Protein AF-A0A641AKM7-F1 (afdb_monomer_lite)

pLDDT: mean 79.0, std 18.33, range [33.47, 95.69]

Foldseek 3Di:
DQDPVNVVVVVVVVVVVVVVVVVVVVVVVVVPPPLVVLVVVVVPPDDPLLVLLLVVQAVVAPPAAFLVVSCVSSVPPSVCSVVSLVVCVVQLQWDWDPDVRTGIHGDSRSDPPDD

Secondary structure (DSSP, 8-state):
---HHHHHHHHHHHHHHHHHHHHHHHHHHHHS--HHHHHHHHGGG--HHHHHHHHHHHTTTTT-EEHHHHHHHHT--TTTHHHHHHHHHTTTSEEE-SSSSPEEEE-TTS-----

Structure (mmCIF, N/CA/C/O backbone):
data_AF-A0A641AKM7-F1
#
_entry.id   AF-A0A641AKM7-F1
#
loop_
_atom_site.group_PDB
_atom_site.id
_atom_site.type_symbol
_atom_site.label_atom_id
_atom_site.label_alt_id
_atom_site.label_comp_id
_atom_site.label_asym_id
_atom_site.label_entity_id
_atom_site.label_seq_id
_atom_site.pdbx_PDB_ins_code
_atom_site.Cartn_x
_atom_site.Cartn_y
_atom_site.Cartn_z
_atom_site.occupancy
_atom_site.B_iso_or_equiv
_atom_site.auth_seq_id
_atom_site.auth_comp_id
_atom_site.auth_asym_id
_atom_site.auth_atom_id
_atom_site.pdbx_PDB_model_num
ATOM 1 N N . MET A 1 1 ? -42.567 6.699 35.064 1.00 53.59 1 MET A N 1
ATOM 2 C CA . MET A 1 1 ? -41.362 7.408 35.538 1.00 53.59 1 MET A CA 1
ATOM 3 C C . MET A 1 1 ? -40.293 6.356 35.748 1.00 53.59 1 MET A C 1
ATOM 5 O O . MET A 1 1 ? -40.493 5.510 36.606 1.00 53.59 1 MET A O 1
ATOM 9 N N . THR A 1 2 ? -39.245 6.326 34.927 1.00 63.31 2 THR A N 1
ATOM 10 C CA . THR A 1 2 ? -38.082 5.462 35.181 1.00 63.31 2 THR A CA 1
ATOM 11 C C . THR A 1 2 ? -37.388 5.951 36.445 1.00 63.31 2 THR A C 1
ATOM 13 O O . THR A 1 2 ? -37.188 7.157 36.619 1.00 63.31 2 THR A O 1
ATOM 16 N N . SER A 1 3 ? -37.087 5.035 37.367 1.00 84.00 3 SER A N 1
ATOM 17 C CA . SER A 1 3 ? -36.363 5.391 38.583 1.00 84.00 3 SER A CA 1
ATOM 18 C C . SER A 1 3 ? -34.969 5.886 38.200 1.00 84.00 3 SER A C 1
ATOM 20 O O . SER A 1 3 ? -34.378 5.431 37.220 1.00 84.00 3 SER A O 1
ATOM 22 N N . ARG A 1 4 ? -34.395 6.798 38.990 1.00 87.75 4 ARG A N 1
ATOM 23 C CA . ARG A 1 4 ? -32.993 7.220 38.832 1.00 87.75 4 ARG A CA 1
ATOM 24 C C . ARG A 1 4 ? -32.047 6.012 38.790 1.00 87.75 4 ARG A C 1
ATOM 26 O O . ARG A 1 4 ? -31.046 6.051 38.084 1.00 87.75 4 ARG A O 1
ATOM 33 N N . GLN A 1 5 ? -32.372 4.952 39.530 1.00 87.06 5 GLN A N 1
ATOM 34 C CA . GLN A 1 5 ? -31.618 3.699 39.517 1.00 87.06 5 GLN A CA 1
ATOM 35 C C . GLN A 1 5 ? -31.699 2.980 38.166 1.00 87.06 5 GLN A C 1
ATOM 37 O O . GLN A 1 5 ? -30.668 2.509 37.698 1.00 87.06 5 GLN A O 1
ATOM 42 N N . ASP A 1 6 ? -32.857 2.975 37.504 1.00 88.50 6 ASP A N 1
ATOM 43 C CA . ASP A 1 6 ? -33.022 2.358 36.179 1.00 88.50 6 ASP A CA 1
ATOM 44 C C . ASP A 1 6 ? -32.203 3.107 35.119 1.00 88.50 6 ASP A C 1
ATOM 46 O O . ASP A 1 6 ? -31.561 2.494 34.270 1.00 88.50 6 ASP A O 1
ATOM 50 N N . ALA A 1 7 ? -32.163 4.441 35.202 1.00 90.44 7 ALA A N 1
ATOM 51 C CA . ALA A 1 7 ? -31.364 5.266 34.295 1.00 90.44 7 ALA A CA 1
ATOM 52 C C . ALA A 1 7 ? -29.852 5.044 34.481 1.00 90.44 7 ALA A C 1
ATOM 54 O O . ALA A 1 7 ? -29.110 4.972 33.503 1.00 90.44 7 ALA A O 1
ATOM 55 N N . ILE A 1 8 ? -29.392 4.908 35.730 1.00 92.38 8 ILE A N 1
ATOM 56 C CA . ILE A 1 8 ? -27.984 4.607 36.034 1.00 92.38 8 ILE A CA 1
ATOM 57 C C . ILE A 1 8 ? -27.623 3.191 35.570 1.00 92.38 8 ILE A C 1
ATOM 59 O O . ILE A 1 8 ? -26.549 3.000 35.004 1.00 92.38 8 ILE A O 1
ATOM 63 N N . ALA A 1 9 ? -28.512 2.215 35.775 1.00 92.94 9 ALA A N 1
ATOM 64 C CA . ALA A 1 9 ? -28.303 0.842 35.327 1.00 92.94 9 ALA A CA 1
ATOM 65 C C . ALA A 1 9 ? -28.203 0.755 33.796 1.00 92.94 9 ALA A C 1
ATOM 67 O O . ALA A 1 9 ? -27.261 0.154 33.288 1.00 92.94 9 ALA A O 1
ATOM 68 N N . SER A 1 10 ? -29.103 1.432 33.073 1.00 92.06 10 SER A N 1
ATOM 69 C CA . SER A 1 10 ? -29.062 1.511 31.606 1.00 92.06 10 SER A CA 1
ATOM 70 C C . SER A 1 10 ? -27.758 2.133 31.107 1.00 92.06 10 SER A C 1
ATOM 72 O O . SER A 1 10 ? -27.109 1.578 30.229 1.00 92.06 10 SER A O 1
ATOM 74 N N . LEU A 1 11 ? -27.325 3.248 31.707 1.00 93.81 11 LEU A N 1
ATOM 75 C CA . LEU A 1 11 ? -26.072 3.899 31.325 1.00 93.81 11 LEU A CA 1
ATOM 76 C C . LEU A 1 11 ? -24.856 2.993 31.566 1.00 93.81 11 LEU A C 1
ATOM 78 O O . LEU A 1 11 ? -23.947 2.946 30.742 1.00 93.81 11 LEU A O 1
ATOM 82 N N . ALA A 1 12 ? -24.825 2.281 32.694 1.00 94.94 12 ALA A N 1
ATOM 83 C CA . ALA A 1 12 ? -23.742 1.351 32.997 1.00 94.94 12 ALA A CA 1
ATOM 84 C C . ALA A 1 12 ? -23.684 0.199 31.9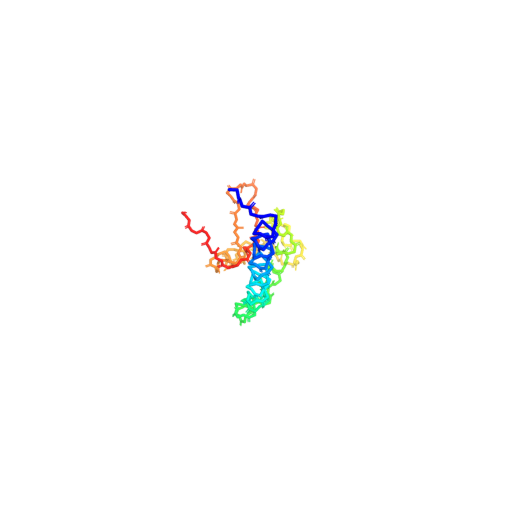80 1.00 94.94 12 ALA A C 1
ATOM 86 O O . ALA A 1 12 ? -22.594 -0.203 31.568 1.00 94.94 12 ALA A O 1
ATOM 87 N N . GLU A 1 13 ? -24.842 -0.298 31.543 1.00 93.94 13 GLU A N 1
ATOM 88 C CA . GLU A 1 13 ? -24.933 -1.334 30.516 1.00 93.94 13 GLU A CA 1
ATOM 89 C C . GLU A 1 13 ? -24.449 -0.828 29.149 1.00 93.94 13 GLU A C 1
ATOM 91 O O . GLU A 1 13 ? -23.646 -1.499 28.496 1.00 93.94 13 GLU A O 1
ATOM 96 N N . ASP A 1 14 ? -24.854 0.3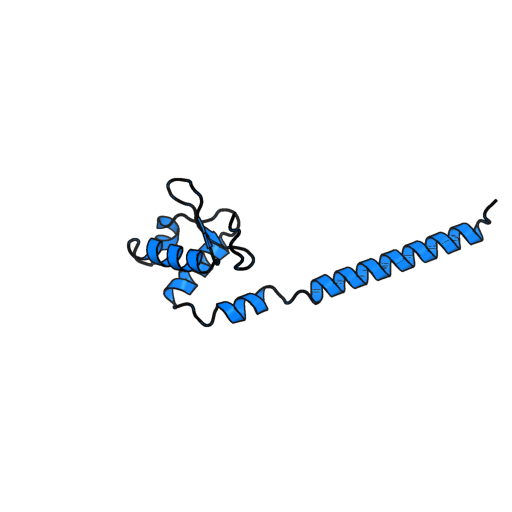79 28.751 1.00 94.31 14 ASP A N 1
ATOM 97 C CA . ASP A 1 14 ? -24.429 1.001 27.494 1.00 94.31 14 ASP A CA 1
ATOM 98 C C . ASP A 1 14 ? -22.913 1.233 27.456 1.00 94.31 14 ASP A C 1
ATOM 100 O O . ASP A 1 14 ? -22.249 0.913 26.466 1.00 94.31 14 ASP A O 1
ATOM 104 N N . VAL A 1 15 ? -22.336 1.725 28.558 1.00 95.69 15 VAL A N 1
ATOM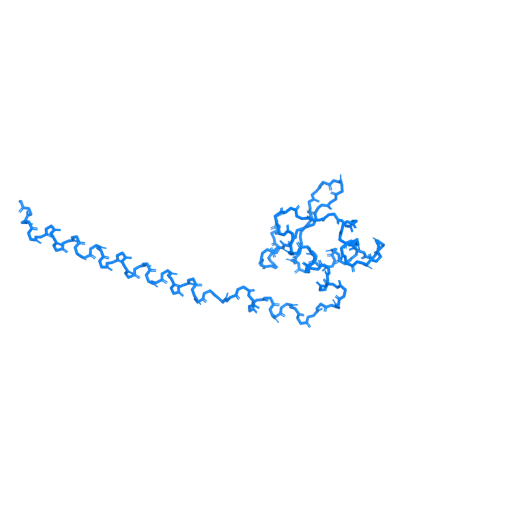 105 C CA . VAL A 1 15 ? -20.882 1.905 28.692 1.00 95.69 15 VAL A CA 1
ATOM 106 C C . VAL A 1 15 ? -20.161 0.559 28.620 1.00 95.69 15 VAL A C 1
ATOM 108 O O . VAL A 1 15 ? -19.163 0.438 27.910 1.00 95.69 15 VAL A O 1
ATOM 111 N N . GLY A 1 16 ? -20.674 -0.470 29.299 1.00 95.31 16 GLY A N 1
ATOM 112 C CA . GLY A 1 16 ? -20.114 -1.819 29.233 1.00 95.31 16 GLY A CA 1
ATOM 113 C C . GLY A 1 16 ? -20.095 -2.367 27.804 1.00 95.31 16 GLY A C 1
ATOM 114 O O . GLY A 1 16 ? -19.058 -2.840 27.337 1.00 95.31 16 GLY A O 1
ATOM 115 N N . ARG A 1 17 ? -21.208 -2.233 27.074 1.00 95.56 17 ARG A N 1
ATOM 116 C CA . ARG A 1 17 ? -21.314 -2.647 25.665 1.00 95.56 17 ARG A CA 1
ATOM 117 C C . ARG A 1 17 ? -20.341 -1.882 24.769 1.00 95.56 17 ARG A C 1
ATOM 119 O O . ARG A 1 17 ? -19.678 -2.495 23.935 1.00 95.56 17 ARG A O 1
ATOM 126 N N . ALA A 1 18 ? -20.213 -0.569 24.963 1.00 94.94 18 ALA A N 1
ATOM 127 C CA . ALA A 1 18 ? -19.284 0.258 24.198 1.00 94.94 18 ALA A CA 1
ATOM 128 C C . ALA A 1 18 ? -17.818 -0.150 24.422 1.00 94.94 18 ALA A C 1
ATOM 130 O O . ALA A 1 18 ? -17.050 -0.227 23.464 1.00 94.94 18 ALA A O 1
ATOM 131 N N . LEU A 1 19 ? -17.436 -0.461 25.665 1.00 95.25 19 LEU A N 1
ATOM 132 C CA . LEU A 1 19 ? -16.083 -0.914 25.997 1.00 95.25 19 LEU A CA 1
ATOM 133 C C . LEU A 1 19 ? -15.761 -2.286 25.395 1.00 95.25 19 LEU A C 1
ATOM 135 O O . LEU A 1 19 ? -14.648 -2.486 24.911 1.00 95.25 19 LEU A O 1
ATOM 139 N N . VAL A 1 20 ? -16.723 -3.215 25.381 1.00 93.50 20 VAL A N 1
ATOM 140 C CA . VAL A 1 20 ? -16.554 -4.524 24.727 1.00 93.50 20 VAL A CA 1
ATOM 141 C C . VAL A 1 20 ? -16.369 -4.355 23.221 1.00 93.50 20 VAL A C 1
ATOM 143 O O . VAL A 1 20 ? -15.389 -4.857 22.681 1.00 93.50 20 VAL A O 1
ATOM 146 N N . ALA A 1 21 ? -17.233 -3.577 22.561 1.00 89.81 21 ALA A N 1
ATOM 147 C CA . ALA A 1 21 ? -17.125 -3.319 21.124 1.00 89.81 21 ALA A CA 1
ATOM 148 C C . ALA A 1 21 ? -15.807 -2.613 20.749 1.00 89.81 21 ALA A C 1
ATOM 150 O O . ALA A 1 21 ? -15.207 -2.896 19.714 1.00 89.81 21 ALA A O 1
ATOM 151 N N . PHE A 1 22 ? -15.326 -1.705 21.602 1.00 87.12 22 PHE A N 1
ATOM 152 C CA . PHE A 1 22 ? -14.022 -1.068 21.432 1.00 87.12 22 PHE A CA 1
ATOM 153 C C . PHE A 1 22 ? -12.870 -2.073 21.558 1.00 87.12 22 PHE A C 1
ATOM 155 O O . PHE A 1 22 ? -11.965 -2.073 20.727 1.00 87.12 22 PHE A O 1
ATOM 162 N N . ALA A 1 23 ? -12.915 -2.957 22.558 1.00 84.31 23 ALA A N 1
ATOM 163 C CA . ALA A 1 23 ? -11.905 -3.995 22.745 1.00 84.31 23 ALA A CA 1
ATOM 164 C C . ALA A 1 23 ? -11.900 -5.025 21.603 1.00 84.31 23 ALA A C 1
ATOM 166 O O . ALA A 1 23 ? -10.834 -5.493 21.211 1.00 84.31 23 ALA A O 1
ATOM 167 N N . GLU A 1 24 ? -13.068 -5.374 21.060 1.00 87.56 24 GLU A N 1
ATOM 168 C CA . GLU A 1 24 ? -13.190 -6.235 19.880 1.00 87.56 24 GLU A CA 1
ATOM 169 C C . GLU A 1 24 ? -12.570 -5.578 18.649 1.00 87.56 24 GLU A C 1
ATOM 171 O O . GLU A 1 24 ? -11.754 -6.211 17.991 1.00 87.56 24 GLU A O 1
ATOM 176 N N . ARG A 1 25 ? -12.836 -4.288 18.408 1.00 80.62 25 ARG A N 1
ATOM 177 C CA . ARG A 1 25 ? -12.182 -3.538 17.325 1.00 80.62 25 ARG A CA 1
ATOM 178 C C . ARG A 1 25 ? -10.669 -3.460 17.471 1.00 80.62 25 ARG A C 1
ATOM 180 O O . ARG A 1 25 ? -9.964 -3.681 16.498 1.00 80.62 25 ARG A O 1
ATOM 187 N N . LEU A 1 26 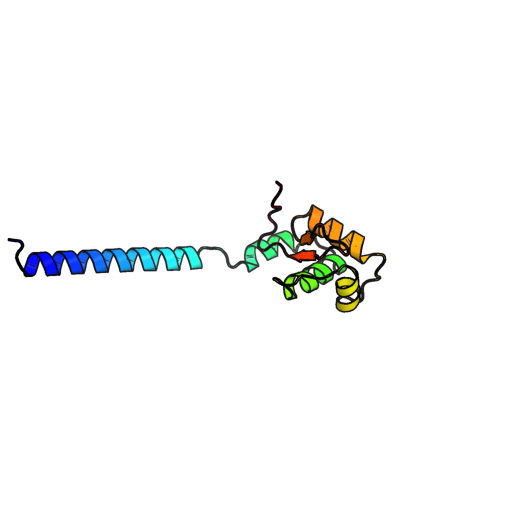? -10.168 -3.211 18.679 1.00 75.19 26 LEU A N 1
ATOM 188 C CA . LEU A 1 26 ? -8.729 -3.236 18.964 1.00 75.19 26 LEU A CA 1
ATOM 189 C C . LEU A 1 26 ? -8.112 -4.604 18.650 1.00 75.19 26 LEU A C 1
ATOM 191 O O . LEU A 1 26 ? -7.032 -4.682 18.078 1.00 75.19 26 LEU A O 1
ATOM 195 N N . ARG A 1 27 ? -8.812 -5.694 18.985 1.00 77.12 27 ARG A N 1
ATOM 196 C CA . ARG A 1 27 ? -8.368 -7.056 18.655 1.00 77.12 27 ARG A CA 1
ATOM 197 C C . ARG A 1 27 ? -8.483 -7.363 17.166 1.00 77.12 27 ARG A C 1
ATOM 199 O O . ARG A 1 27 ? -7.648 -8.096 16.658 1.00 77.12 27 ARG A O 1
ATOM 206 N N . GLU A 1 28 ? -9.487 -6.849 16.465 1.00 67.19 28 GLU A N 1
ATOM 207 C CA . GLU A 1 28 ? -9.599 -6.952 15.003 1.00 67.19 28 GLU A CA 1
ATOM 208 C C . GLU A 1 28 ? -8.471 -6.180 14.302 1.00 67.19 28 GLU A C 1
ATOM 210 O O . GLU A 1 28 ? -7.902 -6.675 13.333 1.00 67.19 28 GLU A O 1
ATOM 215 N N . GLU A 1 29 ? -8.076 -5.020 14.829 1.00 58.25 29 GLU A N 1
ATOM 216 C CA . GLU A 1 29 ? -6.909 -4.264 14.361 1.00 58.25 29 GLU A CA 1
ATOM 217 C C . GLU A 1 29 ? -5.588 -5.008 14.638 1.00 58.25 29 GLU A C 1
ATOM 219 O O . GLU A 1 29 ? -4.722 -5.028 13.765 1.00 58.25 29 GLU A O 1
ATOM 224 N N . ASP A 1 30 ? -5.457 -5.692 15.783 1.00 54.19 30 ASP A N 1
ATOM 225 C CA . ASP A 1 30 ? -4.283 -6.518 16.135 1.00 54.19 30 ASP A CA 1
ATOM 226 C C . ASP A 1 30 ? -4.257 -7.906 15.454 1.00 54.19 30 ASP A C 1
ATOM 228 O O . ASP A 1 30 ? -3.198 -8.523 15.318 1.00 54.19 30 ASP A O 1
ATOM 232 N N . THR A 1 31 ? -5.414 -8.435 15.042 1.00 47.38 31 THR A N 1
ATOM 233 C CA . THR A 1 31 ? -5.531 -9.695 14.277 1.00 47.38 31 THR A CA 1
ATOM 234 C C . THR A 1 31 ? -5.560 -9.470 12.774 1.00 47.38 31 THR A C 1
ATOM 236 O O . THR A 1 31 ? -5.410 -10.432 12.013 1.00 47.38 31 THR A O 1
ATOM 239 N N . SER A 1 32 ? -5.658 -8.214 12.333 1.00 46.16 32 SER A N 1
ATOM 240 C CA . SER A 1 32 ? -5.176 -7.837 11.017 1.00 46.16 32 SER A CA 1
ATOM 241 C C . SER A 1 32 ? -3.689 -8.189 11.001 1.00 46.16 32 SER A C 1
ATOM 243 O O . SER A 1 32 ? -2.926 -7.643 11.804 1.00 46.16 32 SER A O 1
ATOM 245 N N . PRO A 1 33 ? -3.253 -9.167 10.182 1.00 46.34 33 PRO A N 1
ATOM 246 C CA . PRO A 1 33 ? -1.847 -9.524 10.141 1.00 46.34 33 PRO A CA 1
ATOM 247 C C . PRO A 1 33 ? -1.065 -8.231 9.911 1.00 46.34 33 PRO A C 1
ATOM 249 O O . PRO A 1 33 ? -1.502 -7.419 9.086 1.00 46.34 33 PRO A O 1
ATOM 252 N N . PRO A 1 34 ? 0.063 -8.004 10.613 1.00 42.34 34 PRO A N 1
ATOM 253 C CA . PRO A 1 34 ? 0.856 -6.815 10.364 1.00 42.34 34 PRO A CA 1
ATOM 254 C C . PRO A 1 34 ? 1.059 -6.720 8.847 1.00 42.34 34 PRO A C 1
ATOM 256 O O . PRO A 1 34 ? 1.343 -7.756 8.230 1.00 42.34 34 PRO A O 1
ATOM 259 N N . PRO A 1 35 ? 0.945 -5.535 8.220 1.00 49.00 35 PRO A N 1
ATOM 260 C CA . PRO A 1 35 ? 1.135 -5.382 6.772 1.00 49.00 35 PRO A CA 1
ATOM 261 C C . PRO A 1 35 ? 2.497 -5.926 6.272 1.00 49.00 35 PRO A C 1
ATOM 263 O O . PRO A 1 35 ? 2.726 -6.097 5.078 1.00 49.00 35 PRO A O 1
ATOM 266 N N . ALA A 1 36 ? 3.393 -6.307 7.187 1.00 43.75 36 ALA A N 1
ATOM 267 C CA . ALA A 1 36 ? 4.614 -7.061 6.938 1.00 43.75 36 ALA A CA 1
ATOM 268 C C . ALA A 1 36 ? 4.428 -8.551 6.545 1.00 43.75 36 ALA A C 1
ATOM 270 O O . ALA A 1 36 ? 5.293 -9.095 5.857 1.00 43.75 36 ALA A O 1
ATOM 271 N N . ALA A 1 37 ? 3.348 -9.241 6.933 1.00 37.72 37 ALA A N 1
ATOM 272 C CA . ALA A 1 37 ? 3.187 -10.679 6.657 1.00 37.72 37 ALA A CA 1
ATOM 273 C C . ALA A 1 37 ? 2.664 -10.970 5.235 1.00 37.72 37 ALA A C 1
ATOM 275 O O . ALA A 1 37 ? 3.070 -11.956 4.612 1.00 37.72 37 ALA A O 1
ATOM 276 N N . ALA A 1 38 ? 1.841 -10.078 4.671 1.00 40.06 38 ALA A N 1
ATOM 277 C CA . ALA A 1 38 ? 1.456 -10.136 3.257 1.00 40.06 38 ALA A CA 1
ATOM 278 C C . ALA A 1 38 ? 2.631 -9.744 2.335 1.00 40.06 38 ALA A C 1
ATOM 280 O O . ALA A 1 38 ? 2.862 -10.390 1.307 1.00 40.06 38 ALA A O 1
ATOM 281 N N . ALA A 1 39 ? 3.460 -8.778 2.753 1.00 43.78 39 ALA A N 1
ATOM 282 C CA . ALA A 1 39 ? 4.690 -8.417 2.044 1.00 43.78 39 ALA A CA 1
ATOM 283 C C . ALA A 1 39 ? 5.725 -9.565 2.012 1.00 43.78 39 ALA A C 1
ATOM 285 O O . ALA A 1 39 ? 6.428 -9.746 1.015 1.00 43.78 39 ALA A O 1
ATOM 286 N N . ALA A 1 40 ? 5.783 -10.401 3.056 1.00 42.34 40 ALA A N 1
ATOM 287 C CA . ALA A 1 40 ? 6.741 -11.506 3.154 1.00 42.34 40 ALA A CA 1
ATOM 288 C C . ALA A 1 40 ? 6.462 -12.687 2.198 1.00 42.34 40 ALA A C 1
ATOM 290 O O . ALA A 1 40 ? 7.370 -13.478 1.919 1.00 42.34 40 ALA A O 1
ATOM 291 N N . THR A 1 41 ? 5.241 -12.809 1.662 1.00 43.19 41 THR A N 1
ATOM 292 C CA . THR A 1 41 ? 4.882 -13.904 0.738 1.00 43.19 41 THR A CA 1
ATOM 293 C C . THR A 1 41 ? 5.039 -13.492 -0.733 1.00 43.19 41 THR A C 1
ATOM 295 O O . THR A 1 41 ? 5.455 -14.308 -1.555 1.00 43.19 41 THR A O 1
ATOM 298 N N . LEU A 1 42 ? 4.844 -12.210 -1.069 1.00 50.44 42 LEU A N 1
ATOM 299 C CA . LEU A 1 42 ? 5.101 -11.665 -2.415 1.00 50.44 42 LEU A CA 1
ATOM 300 C C . LEU A 1 42 ? 6.579 -11.292 -2.649 1.00 50.44 42 LEU A C 1
ATOM 302 O O . LEU A 1 42 ? 7.072 -11.389 -3.777 1.00 50.44 42 LEU A O 1
ATOM 306 N N . GLY A 1 43 ? 7.319 -10.951 -1.586 1.00 45.59 43 GLY A N 1
ATOM 307 C CA . GLY A 1 43 ? 8.746 -10.610 -1.642 1.00 45.59 43 GLY A CA 1
ATOM 308 C C . GLY A 1 43 ? 9.685 -11.770 -2.002 1.00 45.59 43 GLY A C 1
ATOM 309 O O . GLY A 1 43 ? 10.852 -11.544 -2.311 1.00 45.59 43 GLY A O 1
ATOM 310 N N . ARG A 1 44 ? 9.205 -13.023 -2.028 1.00 49.19 44 ARG A N 1
ATOM 311 C CA . ARG A 1 44 ? 10.056 -14.195 -2.313 1.00 49.19 44 ARG A CA 1
ATOM 312 C C . ARG A 1 44 ? 10.304 -14.457 -3.814 1.00 49.19 44 ARG A C 1
ATOM 314 O O . ARG A 1 44 ? 11.067 -15.361 -4.134 1.00 49.19 44 ARG A O 1
ATOM 321 N N . SER A 1 45 ? 9.716 -13.677 -4.737 1.00 67.44 45 SER A N 1
ATOM 322 C CA . SER A 1 45 ? 9.888 -13.856 -6.203 1.00 67.44 45 SER A CA 1
ATOM 323 C C . SER A 1 45 ? 10.381 -12.622 -6.981 1.00 67.44 45 SER A C 1
ATOM 325 O O . SER A 1 45 ? 10.388 -12.625 -8.219 1.00 67.44 45 SER A O 1
ATOM 327 N N . LEU A 1 46 ? 10.764 -11.540 -6.297 1.00 75.56 46 LEU A N 1
ATOM 328 C CA . LEU A 1 46 ? 11.294 -10.342 -6.952 1.00 75.56 46 LEU A CA 1
ATOM 329 C C . LEU A 1 46 ? 12.813 -10.443 -7.095 1.00 75.56 46 LEU A C 1
ATOM 331 O O . LEU A 1 46 ? 13.535 -10.739 -6.145 1.00 75.56 46 LEU A O 1
ATOM 335 N N . GLY A 1 47 ? 13.321 -10.166 -8.297 1.00 84.75 47 GLY A N 1
ATOM 336 C CA . GLY A 1 47 ? 14.759 -9.990 -8.487 1.00 84.75 47 GLY A CA 1
ATOM 337 C C . GLY A 1 47 ? 15.265 -8.765 -7.715 1.00 84.75 47 GLY A C 1
ATOM 338 O O . GLY A 1 47 ? 14.520 -7.807 -7.513 1.00 84.75 47 GLY A O 1
ATOM 339 N N . ARG A 1 48 ? 16.555 -8.744 -7.345 1.00 86.00 48 ARG A N 1
ATOM 340 C CA . ARG A 1 48 ? 17.176 -7.646 -6.565 1.00 86.00 48 ARG A CA 1
ATOM 341 C C . ARG A 1 48 ? 16.858 -6.246 -7.108 1.00 86.00 48 ARG A C 1
ATOM 343 O O . ARG A 1 48 ? 16.548 -5.344 -6.339 1.00 86.00 48 ARG A O 1
ATOM 350 N N . SER A 1 49 ? 16.897 -6.062 -8.427 1.00 87.56 49 SER A N 1
ATOM 351 C CA . SER A 1 49 ? 16.575 -4.777 -9.062 1.00 87.56 49 SER A CA 1
ATOM 352 C C . SER A 1 49 ? 15.092 -4.411 -8.965 1.00 87.56 49 SER A C 1
ATOM 354 O O . SER A 1 49 ? 14.774 -3.237 -8.834 1.00 87.56 49 SER A O 1
ATOM 356 N N . GLN A 1 50 ? 14.187 -5.393 -9.008 1.00 90.38 50 GLN A N 1
ATOM 357 C CA . GLN A 1 50 ? 12.748 -5.155 -8.867 1.00 90.38 50 GLN A CA 1
ATOM 358 C C . GLN A 1 50 ? 12.400 -4.774 -7.431 1.00 90.38 50 GLN A C 1
ATOM 360 O O . GLN A 1 50 ? 11.659 -3.817 -7.233 1.00 90.38 50 GLN A O 1
ATOM 365 N N . GLN A 1 51 ? 12.994 -5.463 -6.450 1.00 89.19 51 GLN A N 1
ATOM 366 C CA . GLN A 1 51 ? 12.838 -5.109 -5.040 1.00 89.19 51 GLN A CA 1
ATOM 367 C C . GLN A 1 51 ? 13.334 -3.682 -4.784 1.00 89.19 51 GLN A C 1
ATOM 369 O O . GLN A 1 51 ? 12.600 -2.866 -4.247 1.00 89.19 51 GLN A O 1
ATOM 374 N N . LYS A 1 52 ? 14.523 -3.334 -5.292 1.00 89.88 52 LYS A N 1
ATOM 375 C CA . LYS A 1 52 ? 15.090 -1.987 -5.136 1.00 89.88 52 LYS A CA 1
ATOM 376 C C . LYS A 1 52 ? 14.199 -0.883 -5.723 1.00 89.88 52 LYS A C 1
ATOM 378 O O . LYS A 1 52 ? 14.112 0.201 -5.153 1.00 89.88 52 LYS A O 1
ATOM 383 N N . VAL A 1 53 ? 13.552 -1.140 -6.864 1.00 91.25 53 VAL A N 1
ATOM 384 C CA . VAL A 1 53 ? 12.580 -0.205 -7.457 1.00 91.25 53 VAL A CA 1
ATOM 385 C C . VAL A 1 53 ? 11.321 -0.105 -6.607 1.00 91.25 53 VAL A C 1
ATOM 387 O O . VAL A 1 53 ? 10.868 1.006 -6.344 1.00 91.25 53 VAL A O 1
ATOM 390 N N . LEU A 1 54 ? 10.778 -1.238 -6.162 1.00 89.75 54 LEU A N 1
ATOM 391 C CA . LEU A 1 54 ? 9.589 -1.266 -5.319 1.00 89.75 54 LEU A CA 1
ATOM 392 C C . LEU A 1 54 ? 9.813 -0.483 -4.019 1.00 89.75 54 LEU A C 1
ATOM 394 O O . LEU A 1 54 ? 8.999 0.375 -3.690 1.00 89.75 54 LEU A O 1
ATOM 398 N N . ASP A 1 55 ? 10.946 -0.700 -3.349 1.00 87.38 55 ASP A N 1
ATOM 399 C CA . ASP A 1 55 ? 11.314 0.001 -2.116 1.00 87.38 55 ASP A CA 1
ATOM 400 C C . ASP A 1 55 ? 11.411 1.520 -2.339 1.00 87.38 55 ASP A C 1
ATOM 402 O O . ASP A 1 55 ? 10.906 2.309 -1.540 1.00 87.38 55 ASP A O 1
ATOM 406 N N . ALA A 1 56 ? 12.010 1.950 -3.458 1.00 89.50 56 ALA A N 1
ATOM 407 C CA . ALA A 1 56 ? 12.144 3.370 -3.789 1.00 89.50 56 ALA A CA 1
ATOM 408 C C . ALA A 1 56 ? 10.785 4.054 -4.013 1.00 89.50 56 ALA A C 1
ATOM 410 O O . ALA A 1 56 ? 10.586 5.198 -3.593 1.00 89.50 56 ALA A O 1
ATOM 411 N N . VAL A 1 57 ? 9.848 3.362 -4.664 1.00 89.06 57 VAL A N 1
ATOM 412 C CA . VAL A 1 57 ? 8.490 3.869 -4.900 1.00 89.06 57 VAL A CA 1
ATOM 413 C C . VAL A 1 57 ? 7.678 3.858 -3.599 1.00 89.06 57 VAL A C 1
ATOM 415 O O . VAL A 1 57 ? 7.046 4.862 -3.272 1.00 89.06 57 VAL A O 1
ATOM 418 N N . ALA A 1 58 ? 7.747 2.776 -2.817 1.00 85.38 58 ALA A N 1
ATOM 419 C CA . ALA A 1 58 ? 7.037 2.631 -1.544 1.00 85.38 58 ALA A CA 1
ATOM 420 C C . ALA A 1 58 ? 7.459 3.681 -0.506 1.00 85.38 58 ALA A C 1
ATOM 422 O O . ALA A 1 58 ? 6.607 4.239 0.184 1.00 85.38 58 ALA A O 1
ATOM 423 N N . ALA A 1 59 ? 8.746 4.042 -0.467 1.00 84.50 59 ALA A N 1
ATOM 424 C CA . ALA A 1 59 ? 9.267 5.095 0.408 1.00 84.50 59 ALA A CA 1
ATOM 425 C C . ALA A 1 59 ? 8.663 6.488 0.141 1.00 84.50 59 ALA A C 1
ATOM 427 O O . ALA A 1 59 ? 8.808 7.387 0.965 1.00 84.50 59 ALA A O 1
ATOM 428 N N . THR A 1 60 ? 8.007 6.683 -1.006 1.00 79.69 60 THR A N 1
ATOM 429 C CA . THR A 1 60 ? 7.437 7.975 -1.419 1.00 79.69 60 THR A CA 1
ATOM 430 C C . THR A 1 60 ? 5.897 7.971 -1.414 1.00 79.69 60 THR A C 1
ATOM 432 O O . THR A 1 60 ? 5.301 8.944 -1.870 1.00 79.69 60 THR A O 1
ATOM 435 N N . SER A 1 61 ? 5.283 6.876 -0.932 1.00 67.31 61 SER A N 1
ATOM 436 C CA . SER A 1 61 ? 3.846 6.546 -0.801 1.00 67.31 61 SER A CA 1
ATOM 437 C C . SER A 1 61 ? 2.829 7.484 -1.481 1.00 67.31 61 SER A C 1
ATOM 439 O O . SER A 1 61 ? 2.208 7.083 -2.464 1.00 67.31 61 SER A O 1
ATOM 441 N N . ALA A 1 62 ? 2.643 8.715 -0.995 1.00 67.94 62 ALA A N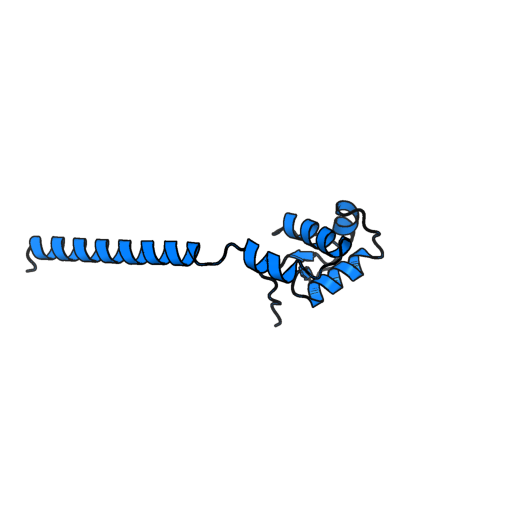 1
ATOM 442 C CA . ALA A 1 62 ? 1.639 9.655 -1.506 1.00 67.94 62 ALA A CA 1
ATOM 443 C C . ALA A 1 62 ? 2.063 10.435 -2.768 1.00 67.94 62 ALA A C 1
ATOM 445 O O . ALA A 1 62 ? 1.238 10.683 -3.650 1.00 67.94 62 ALA A O 1
ATOM 446 N N . THR A 1 63 ? 3.334 10.825 -2.879 1.00 81.12 63 THR A N 1
ATOM 447 C CA . THR A 1 63 ? 3.810 11.693 -3.972 1.00 81.12 63 THR A CA 1
ATOM 448 C C . THR A 1 63 ? 4.056 10.889 -5.248 1.00 81.12 63 THR A C 1
ATOM 450 O O . THR A 1 63 ? 3.740 11.343 -6.347 1.00 81.12 63 THR A O 1
ATOM 453 N N . GLY A 1 64 ? 4.530 9.649 -5.102 1.00 87.38 64 GLY A N 1
ATOM 454 C CA . GLY A 1 64 ? 4.978 8.822 -6.221 1.00 87.38 64 GLY A CA 1
ATOM 455 C C . GLY A 1 64 ? 6.284 9.316 -6.846 1.00 87.38 64 GLY A C 1
ATOM 456 O O . GLY A 1 64 ? 6.898 10.265 -6.361 1.00 87.38 64 GLY A O 1
ATOM 457 N N . LEU A 1 65 ? 6.737 8.629 -7.895 1.00 91.38 65 LEU A N 1
ATOM 458 C CA . LEU A 1 65 ? 7.971 8.941 -8.620 1.00 91.38 65 LEU A CA 1
ATOM 459 C C . LEU A 1 65 ? 7.799 8.713 -10.119 1.00 91.38 65 LEU A C 1
ATOM 461 O O . LEU A 1 65 ? 7.237 7.708 -10.545 1.00 91.38 65 LEU A O 1
ATOM 465 N N . THR A 1 66 ? 8.357 9.591 -10.938 1.00 94.75 66 THR A N 1
ATOM 466 C CA . THR A 1 66 ? 8.536 9.343 -12.370 1.00 94.75 66 THR A CA 1
ATOM 467 C C . THR A 1 66 ? 9.594 8.262 -12.609 1.00 94.75 66 THR A C 1
ATOM 469 O O . THR A 1 66 ? 10.469 8.011 -11.776 1.00 94.75 66 THR A O 1
ATOM 472 N N . ALA A 1 67 ? 9.580 7.634 -13.788 1.00 92.38 67 ALA A N 1
ATOM 473 C CA . ALA A 1 67 ? 10.590 6.631 -14.142 1.00 92.38 67 ALA A CA 1
ATOM 474 C C . ALA A 1 67 ? 12.033 7.183 -14.101 1.00 92.38 67 ALA A C 1
ATOM 476 O O . ALA A 1 67 ? 12.964 6.443 -13.779 1.00 92.38 67 ALA A O 1
ATOM 477 N N . ALA A 1 68 ? 12.218 8.475 -14.388 1.00 93.00 68 ALA A N 1
ATOM 478 C CA . ALA A 1 68 ? 13.514 9.140 -14.288 1.00 93.00 68 ALA A CA 1
ATOM 479 C C . ALA A 1 68 ? 13.975 9.258 -12.827 1.00 93.00 68 ALA A C 1
ATOM 481 O O . ALA A 1 68 ? 15.100 8.883 -12.504 1.00 93.00 68 ALA A O 1
ATOM 482 N N . GLU A 1 69 ? 13.094 9.687 -11.924 1.00 92.69 69 GLU A N 1
ATOM 483 C CA . GLU A 1 69 ? 13.415 9.801 -10.496 1.00 92.69 69 GLU A CA 1
ATOM 484 C C . GLU A 1 69 ? 13.680 8.435 -9.858 1.00 92.69 69 GLU A C 1
ATOM 486 O O . GLU A 1 69 ? 14.587 8.300 -9.036 1.00 92.69 69 GLU A O 1
ATOM 491 N N . VAL A 1 70 ? 12.945 7.396 -10.272 1.00 93.06 70 VAL A N 1
ATOM 492 C CA . VAL A 1 70 ? 13.227 6.012 -9.865 1.00 93.06 70 VAL A CA 1
ATOM 493 C C . VAL A 1 70 ? 14.619 5.587 -10.334 1.00 93.06 70 VAL A C 1
ATOM 495 O O . VAL A 1 70 ? 15.370 5.010 -9.547 1.00 93.06 70 VAL A O 1
ATOM 498 N N . ALA A 1 71 ? 14.997 5.879 -11.583 1.00 92.81 71 ALA A N 1
ATOM 499 C CA . ALA A 1 71 ? 16.325 5.561 -12.108 1.00 92.81 71 ALA A CA 1
ATOM 500 C C . ALA A 1 71 ? 17.427 6.247 -11.283 1.00 92.81 71 ALA A C 1
ATOM 502 O O . ALA A 1 71 ? 18.368 5.585 -10.843 1.00 92.81 71 ALA A O 1
ATOM 503 N N . THR A 1 72 ? 17.257 7.536 -10.974 1.00 93.25 72 THR A N 1
ATOM 504 C CA . THR A 1 72 ? 18.186 8.301 -10.131 1.00 93.25 72 THR A CA 1
ATOM 505 C C . THR A 1 72 ? 18.273 7.743 -8.711 1.00 93.25 72 THR A C 1
ATOM 507 O O . THR A 1 72 ? 19.374 7.494 -8.226 1.00 93.25 72 THR A O 1
ATOM 510 N N . LYS A 1 73 ? 17.139 7.484 -8.046 1.00 90.19 73 LYS A N 1
ATOM 511 C CA . LYS A 1 73 ? 17.121 6.960 -6.668 1.00 90.19 73 LYS A CA 1
ATOM 512 C C . LYS A 1 73 ? 17.704 5.551 -6.559 1.00 90.19 73 LYS A C 1
ATOM 514 O O . LYS A 1 73 ? 18.339 5.215 -5.564 1.00 90.19 73 LYS A O 1
ATOM 519 N N . THR A 1 74 ? 17.475 4.704 -7.559 1.00 90.12 74 THR A N 1
ATOM 520 C CA . THR A 1 74 ? 17.900 3.296 -7.516 1.00 90.12 74 THR A CA 1
ATOM 521 C C . THR A 1 74 ? 19.274 3.057 -8.139 1.00 90.12 74 THR A C 1
ATOM 523 O O . THR A 1 74 ? 19.872 2.005 -7.893 1.00 90.12 74 THR A O 1
ATOM 526 N N . GLY A 1 75 ? 19.790 3.999 -8.934 1.00 89.25 75 GLY A N 1
ATOM 527 C CA . GLY A 1 75 ? 20.996 3.818 -9.747 1.00 89.25 75 GLY A CA 1
ATOM 528 C C . GLY A 1 75 ? 20.817 2.800 -10.879 1.00 89.25 75 GLY A C 1
ATOM 529 O O . GLY A 1 75 ? 21.799 2.280 -11.404 1.00 89.25 75 GLY A O 1
ATOM 530 N N . ILE A 1 76 ? 19.574 2.455 -11.224 1.00 91.00 76 ILE A N 1
ATOM 531 C CA . ILE A 1 76 ? 19.260 1.563 -12.342 1.00 91.00 76 ILE A CA 1
ATOM 532 C C . ILE A 1 76 ? 19.231 2.390 -13.624 1.00 91.00 76 ILE A C 1
ATOM 534 O O . ILE A 1 76 ? 18.703 3.499 -13.644 1.00 91.00 76 ILE A O 1
ATOM 538 N N . ALA A 1 77 ? 19.780 1.834 -14.705 1.00 91.31 77 ALA A N 1
ATOM 539 C CA . ALA A 1 77 ? 19.773 2.485 -16.008 1.00 91.31 77 ALA A CA 1
ATOM 540 C C . ALA A 1 77 ? 18.349 2.890 -16.420 1.00 91.31 77 ALA A C 1
ATOM 542 O O . ALA A 1 77 ? 17.438 2.058 -16.413 1.00 91.31 77 ALA A O 1
ATOM 543 N N . SER A 1 78 ? 18.178 4.140 -16.853 1.00 90.94 78 SER A N 1
ATOM 544 C CA . SER A 1 78 ? 16.883 4.704 -17.256 1.00 90.94 78 SER A CA 1
ATOM 545 C C . SER A 1 78 ? 16.186 3.909 -18.364 1.00 90.94 78 SER A C 1
ATOM 547 O O . SER A 1 78 ? 14.969 3.955 -18.473 1.00 90.94 78 SER A O 1
ATOM 549 N N . THR A 1 79 ? 16.934 3.143 -19.162 1.00 91.38 79 THR A N 1
ATOM 550 C CA . THR A 1 79 ? 16.400 2.231 -20.186 1.00 91.38 79 THR A CA 1
ATOM 551 C C . THR A 1 79 ? 15.715 0.994 -19.595 1.00 91.38 79 THR A C 1
ATOM 553 O O . THR A 1 79 ? 14.770 0.470 -20.179 1.00 91.38 79 THR A O 1
ATOM 556 N N . ASN A 1 80 ? 16.153 0.538 -18.421 1.00 89.38 80 ASN A N 1
ATOM 557 C CA . ASN A 1 80 ? 15.627 -0.648 -17.745 1.00 89.38 80 ASN A CA 1
ATOM 558 C C . ASN A 1 80 ? 14.501 -0.309 -16.762 1.00 89.38 80 ASN A C 1
ATOM 560 O O . ASN A 1 80 ? 13.623 -1.141 -16.520 1.00 89.38 80 ASN A O 1
ATOM 564 N N . THR A 1 81 ? 14.508 0.903 -16.207 1.00 91.69 81 THR A N 1
ATOM 565 C CA . THR A 1 81 ? 13.554 1.340 -15.180 1.00 91.69 81 THR A CA 1
ATOM 566 C C . THR A 1 81 ? 12.083 1.235 -15.616 1.00 91.69 81 THR A C 1
ATOM 568 O O . THR A 1 81 ? 11.310 0.628 -14.872 1.00 91.69 81 THR A O 1
ATOM 571 N N . PRO A 1 82 ? 11.666 1.683 -16.821 1.00 92.56 82 PRO A N 1
ATOM 572 C CA . PRO A 1 82 ? 10.283 1.529 -17.284 1.00 92.56 82 PRO A CA 1
ATOM 573 C C . PRO A 1 82 ? 9.840 0.066 -17.386 1.00 92.56 82 PRO A C 1
ATOM 575 O O . PRO A 1 82 ? 8.717 -0.273 -17.021 1.00 92.56 82 PRO A O 1
ATOM 578 N N . ARG A 1 83 ? 10.732 -0.828 -17.837 1.00 92.81 83 ARG A N 1
ATOM 579 C CA . ARG A 1 83 ? 10.447 -2.267 -17.947 1.00 92.81 83 ARG A CA 1
ATOM 580 C C . ARG A 1 83 ? 10.229 -2.899 -16.573 1.00 92.81 83 ARG A C 1
ATOM 582 O O . ARG A 1 83 ? 9.347 -3.740 -16.423 1.00 92.81 83 ARG A O 1
ATOM 589 N N . ILE A 1 84 ? 11.025 -2.504 -15.580 1.00 93.31 84 ILE A N 1
ATOM 590 C CA . ILE A 1 84 ? 10.888 -2.994 -14.204 1.00 93.31 84 ILE A CA 1
ATOM 591 C C . ILE A 1 84 ? 9.591 -2.483 -13.574 1.00 93.31 84 ILE A C 1
ATOM 593 O O . ILE A 1 84 ? 8.863 -3.277 -12.987 1.00 93.31 84 ILE A O 1
ATOM 597 N N . LEU A 1 85 ? 9.279 -1.195 -13.737 1.00 92.81 85 LEU A N 1
ATOM 598 C CA . LEU A 1 85 ? 8.045 -0.590 -13.232 1.00 92.81 85 LEU A CA 1
ATOM 599 C C . LEU A 1 85 ? 6.801 -1.246 -13.833 1.00 92.81 85 LEU A C 1
ATOM 601 O O . LEU A 1 85 ? 5.886 -1.609 -13.101 1.00 92.81 85 LEU A O 1
ATOM 605 N N . LYS A 1 86 ? 6.814 -1.509 -15.143 1.00 90.94 86 LYS A N 1
ATOM 606 C CA . LYS A 1 86 ? 5.747 -2.264 -15.801 1.00 90.94 86 LYS A CA 1
ATOM 607 C C . LYS A 1 86 ? 5.598 -3.673 -15.224 1.00 90.94 86 LYS A C 1
ATOM 609 O O . LYS A 1 86 ? 4.501 -4.052 -14.849 1.00 90.94 86 LYS A O 1
ATOM 614 N N . ALA A 1 87 ? 6.697 -4.412 -15.058 1.00 89.69 87 ALA A N 1
ATOM 615 C CA . ALA A 1 87 ? 6.650 -5.753 -14.472 1.00 89.69 87 ALA A CA 1
ATOM 616 C C . ALA A 1 87 ? 6.141 -5.768 -13.017 1.00 89.69 87 ALA A C 1
ATOM 618 O O . ALA A 1 87 ? 5.578 -6.766 -12.576 1.00 89.69 87 ALA A O 1
ATOM 619 N N . LEU A 1 88 ? 6.359 -4.690 -12.257 1.00 89.44 88 LEU A N 1
ATOM 620 C CA . LEU A 1 88 ? 5.792 -4.520 -10.918 1.00 89.44 88 LEU A CA 1
ATOM 621 C C . LEU A 1 88 ? 4.294 -4.180 -10.977 1.00 89.44 88 LEU A C 1
ATOM 623 O O . LEU A 1 88 ? 3.538 -4.677 -10.146 1.00 89.44 88 LEU A O 1
ATOM 627 N N . ALA A 1 89 ? 3.857 -3.387 -11.957 1.00 90.00 89 ALA A N 1
ATOM 628 C CA . ALA A 1 89 ? 2.443 -3.073 -12.158 1.00 90.00 89 ALA A CA 1
ATOM 629 C C . ALA A 1 89 ? 1.633 -4.274 -12.647 1.00 90.00 89 ALA A C 1
ATOM 631 O O . ALA A 1 89 ? 0.551 -4.522 -12.128 1.00 90.00 89 ALA A O 1
ATOM 632 N N . ASP A 1 90 ? 2.195 -5.085 -13.546 1.00 85.62 90 ASP A N 1
ATOM 633 C CA . ASP A 1 90 ? 1.596 -6.354 -13.983 1.00 85.62 90 ASP A CA 1
ATOM 634 C C . ASP A 1 90 ? 1.389 -7.320 -12.797 1.00 85.62 90 ASP A C 1
ATOM 636 O O . ASP A 1 90 ? 0.519 -8.187 -12.828 1.00 85.62 90 ASP A O 1
ATOM 640 N N . ARG A 1 91 ? 2.184 -7.161 -11.729 1.00 83.94 91 ARG A N 1
ATOM 641 C CA . ARG A 1 91 ? 2.075 -7.908 -10.466 1.00 83.94 91 ARG A CA 1
ATOM 642 C C . ARG A 1 91 ? 1.194 -7.217 -9.416 1.00 83.94 91 ARG A C 1
ATOM 644 O O . ARG A 1 91 ? 1.132 -7.705 -8.293 1.00 83.94 91 ARG A O 1
ATOM 651 N N . GLY A 1 92 ? 0.570 -6.085 -9.741 1.00 85.75 92 GLY A N 1
ATOM 652 C CA . GLY A 1 92 ? -0.282 -5.322 -8.825 1.00 85.75 92 GLY A CA 1
ATOM 653 C C . GLY A 1 92 ? 0.472 -4.599 -7.705 1.00 85.75 92 GLY A C 1
ATOM 654 O O . GLY A 1 92 ? -0.140 -4.184 -6.731 1.00 85.75 92 GLY A O 1
ATOM 655 N N . LEU A 1 93 ? 1.797 -4.447 -7.803 1.00 86.12 93 LEU A N 1
ATOM 656 C CA . LEU A 1 93 ? 2.625 -3.872 -6.731 1.00 86.12 93 LEU A CA 1
ATOM 657 C C . LEU A 1 93 ? 2.772 -2.352 -6.842 1.00 86.12 93 LEU A C 1
ATOM 659 O O . LEU A 1 93 ? 2.995 -1.666 -5.844 1.00 86.12 93 LEU A O 1
ATOM 663 N N . VAL A 1 94 ? 2.660 -1.820 -8.058 1.00 90.19 94 VAL A N 1
ATOM 664 C CA . VAL A 1 94 ? 2.704 -0.383 -8.334 1.00 90.19 94 VAL A CA 1
ATOM 665 C C . VAL A 1 94 ? 1.638 -0.013 -9.360 1.00 90.19 94 VAL A C 1
ATOM 667 O O . VAL A 1 94 ? 1.216 -0.846 -10.153 1.00 90.19 94 VAL A O 1
ATOM 670 N N . THR A 1 95 ? 1.230 1.247 -9.374 1.00 90.88 95 THR A N 1
ATOM 671 C CA . THR A 1 95 ? 0.329 1.816 -10.380 1.00 90.88 95 THR A CA 1
ATOM 672 C C . THR A 1 95 ? 0.965 3.047 -11.013 1.00 90.88 95 THR A C 1
ATOM 674 O O . THR A 1 95 ? 1.805 3.694 -10.385 1.00 90.88 95 THR A O 1
ATOM 677 N N . ALA A 1 96 ? 0.588 3.353 -12.252 1.00 92.31 96 ALA A N 1
ATOM 678 C CA . ALA A 1 96 ? 1.046 4.522 -12.993 1.00 92.31 96 ALA A CA 1
ATOM 679 C C . ALA A 1 96 ? -0.110 5.507 -13.189 1.00 92.31 96 ALA A C 1
ATOM 681 O O . ALA A 1 96 ? -1.227 5.096 -13.504 1.00 92.31 96 ALA A O 1
ATOM 682 N N . SER A 1 97 ? 0.157 6.806 -13.050 1.00 88.25 97 SER A N 1
ATOM 683 C CA . SER A 1 97 ? -0.788 7.834 -13.488 1.00 88.25 97 SER A CA 1
ATOM 684 C C . SER A 1 97 ? -0.913 7.847 -15.016 1.00 88.25 97 SER A C 1
ATOM 686 O O . SER A 1 97 ? 0.003 7.452 -15.740 1.00 88.25 97 SER A O 1
ATOM 688 N N . SER A 1 98 ? -2.046 8.341 -15.515 1.00 86.44 98 SER A N 1
ATOM 689 C CA . SER A 1 98 ? -2.279 8.581 -16.946 1.00 86.44 98 SER A CA 1
ATOM 690 C C . SER A 1 98 ? -1.594 9.852 -17.471 1.00 86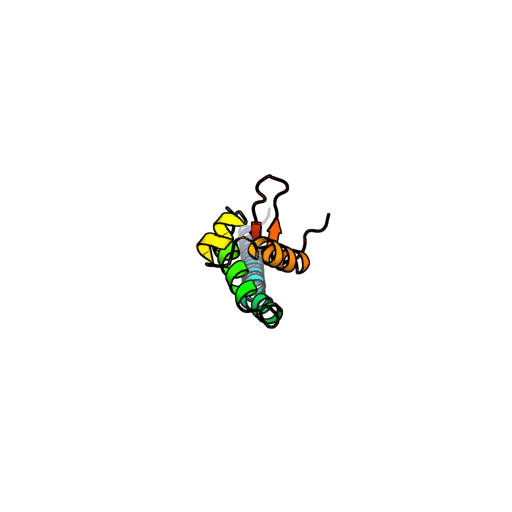.44 98 SER A C 1
ATOM 692 O O . SER A 1 98 ? -1.750 10.202 -18.638 1.00 86.44 98 SER A O 1
ATOM 694 N N . GLU A 1 99 ? -0.879 10.578 -16.611 1.00 84.00 99 GLU A N 1
ATOM 695 C CA . GLU A 1 99 ? -0.192 11.823 -16.951 1.00 84.00 99 GLU A CA 1
ATOM 696 C C . GLU A 1 99 ? 1.129 11.548 -17.678 1.00 84.00 99 GLU A C 1
ATOM 698 O O . GLU A 1 99 ? 1.680 10.448 -17.630 1.00 84.00 99 GLU A O 1
ATOM 703 N N . THR A 1 100 ? 1.657 12.560 -18.368 1.00 84.38 100 THR A N 1
ATOM 704 C CA . THR A 1 100 ? 2.980 12.491 -18.999 1.00 84.38 100 THR A CA 1
ATOM 705 C C . THR A 1 100 ? 3.892 13.550 -18.376 1.00 84.38 100 THR A C 1
ATOM 707 O O . THR A 1 100 ? 3.607 14.736 -18.534 1.00 84.38 100 THR A O 1
ATOM 710 N N . PRO A 1 101 ? 4.993 13.161 -17.706 1.00 84.12 101 PRO A N 1
ATOM 711 C CA . PRO A 1 101 ? 5.453 11.788 -17.481 1.00 84.12 101 PRO A CA 1
ATOM 712 C C . PRO A 1 101 ? 4.602 11.026 -16.450 1.00 84.12 101 PRO A C 1
ATOM 714 O O . PRO A 1 101 ? 4.135 11.603 -15.473 1.00 84.12 101 PRO A O 1
ATOM 717 N N . ALA A 1 102 ? 4.460 9.712 -16.646 1.00 90.62 102 ALA A N 1
ATOM 718 C CA . ALA A 1 102 ? 3.703 8.857 -15.735 1.00 90.62 102 ALA A CA 1
ATOM 719 C C . ALA A 1 102 ? 4.358 8.807 -14.346 1.00 90.62 102 ALA A C 1
ATOM 721 O O . ALA A 1 102 ? 5.562 8.542 -14.219 1.00 90.62 102 ALA A O 1
ATOM 722 N N . VAL A 1 103 ? 3.546 9.025 -13.313 1.00 92.75 103 VAL A N 1
ATOM 723 C CA . VAL A 1 103 ? 3.949 8.991 -11.905 1.00 92.75 103 VAL A CA 1
ATOM 724 C C . VAL A 1 103 ? 3.584 7.635 -11.319 1.00 92.75 103 VAL A C 1
ATOM 726 O O . VAL A 1 103 ? 2.425 7.225 -11.350 1.00 92.75 103 VAL A O 1
ATOM 729 N N . TRP A 1 104 ? 4.576 6.941 -10.773 1.00 92.88 104 TRP A N 1
ATOM 730 C CA . TRP A 1 104 ? 4.446 5.595 -10.229 1.00 92.88 104 TRP A CA 1
ATOM 731 C C . TRP A 1 104 ? 4.271 5.629 -8.717 1.00 92.88 104 TRP A C 1
ATOM 733 O O . TRP A 1 104 ? 5.011 6.323 -8.018 1.00 92.88 104 TRP A O 1
ATOM 743 N N . ARG A 1 105 ? 3.311 4.860 -8.202 1.00 91.81 105 ARG A N 1
ATOM 744 C CA . ARG A 1 105 ? 3.006 4.752 -6.767 1.00 91.81 105 ARG A CA 1
ATOM 745 C C . ARG A 1 105 ? 2.902 3.297 -6.355 1.00 91.81 105 ARG A C 1
ATOM 747 O O . ARG A 1 105 ? 2.443 2.474 -7.141 1.00 91.81 105 ARG A O 1
ATOM 754 N N . ALA A 1 106 ? 3.324 2.984 -5.136 1.00 88.31 106 ALA A N 1
ATOM 755 C CA . ALA A 1 106 ? 3.169 1.647 -4.584 1.00 88.31 106 ALA A CA 1
ATOM 756 C C . ALA A 1 106 ? 1.706 1.441 -4.187 1.00 88.31 106 ALA A C 1
ATOM 758 O O . ALA A 1 106 ? 1.082 2.344 -3.627 1.00 88.31 106 ALA A O 1
ATOM 759 N N . LEU A 1 107 ? 1.163 0.268 -4.495 1.00 83.31 107 LEU A N 1
ATOM 760 C CA . LEU A 1 107 ? -0.173 -0.104 -4.049 1.00 83.31 107 LEU A CA 1
ATOM 761 C C . LEU A 1 107 ? -0.086 -0.590 -2.593 1.00 83.31 107 LEU A C 1
ATOM 763 O O . LEU A 1 107 ? 0.782 -1.418 -2.308 1.00 83.31 107 LEU A O 1
ATOM 767 N N . PRO A 1 108 ? -0.960 -0.112 -1.683 1.00 63.19 108 PRO A N 1
ATOM 768 C CA . PRO A 1 108 ? -0.907 -0.460 -0.260 1.00 63.19 108 PRO A CA 1
ATOM 769 C C . PRO A 1 108 ? -0.979 -1.965 0.022 1.00 63.19 108 PRO A C 1
ATOM 771 O O . PRO A 1 108 ? -0.478 -2.394 1.051 1.00 63.19 108 PRO A O 1
ATOM 774 N N . ASP A 1 109 ? -1.555 -2.756 -0.893 1.00 60.75 109 ASP A N 1
ATOM 775 C CA . ASP A 1 109 ? -1.839 -4.177 -0.663 1.00 60.75 109 ASP A CA 1
ATOM 776 C C . ASP A 1 109 ? -1.764 -5.056 -1.919 1.00 60.75 109 ASP A C 1
ATOM 778 O O . ASP A 1 109 ? -2.541 -5.994 -2.056 1.00 60.75 109 ASP A O 1
ATOM 782 N N . GLY A 1 110 ? -0.894 -4.782 -2.898 1.00 50.00 110 GLY A N 1
ATOM 783 C CA . GLY A 1 110 ? -0.746 -5.682 -4.062 1.00 50.00 110 GLY A CA 1
ATOM 784 C C . GLY A 1 110 ? -2.034 -5.916 -4.887 1.00 50.00 110 GLY A C 1
ATOM 785 O O . GLY A 1 110 ? -2.063 -6.767 -5.777 1.00 50.00 110 GLY A O 1
ATOM 786 N N . ARG A 1 111 ? -3.128 -5.216 -4.557 1.00 40.41 111 ARG A N 1
ATOM 787 C CA . ARG A 1 111 ? -4.441 -5.353 -5.169 1.00 40.41 111 ARG A CA 1
ATOM 788 C C . ARG A 1 111 ? -4.510 -4.340 -6.285 1.00 40.41 111 ARG A C 1
ATOM 790 O O . ARG A 1 111 ? -4.614 -3.138 -6.056 1.00 40.41 111 ARG A O 1
ATOM 797 N N . SER A 1 112 ? -4.435 -4.865 -7.494 1.00 43.25 112 SER A N 1
ATOM 798 C CA . SER A 1 112 ? -4.809 -4.168 -8.707 1.00 43.25 112 SER A CA 1
ATOM 799 C C . SER A 1 112 ? -6.248 -3.665 -8.556 1.00 43.25 112 SER A C 1
ATOM 801 O O . SER A 1 112 ? -7.182 -4.465 -8.574 1.00 43.25 112 SER A O 1
ATOM 803 N N . ASP A 1 113 ? -6.437 -2.353 -8.418 1.00 42.12 113 ASP A N 1
ATOM 804 C CA . ASP A 1 113 ? -7.718 -1.725 -8.739 1.00 42.12 113 ASP A CA 1
ATOM 805 C C . ASP A 1 113 ? -7.863 -1.780 -10.264 1.00 42.12 113 ASP A C 1
ATOM 807 O O . ASP A 1 113 ? -7.429 -0.894 -11.000 1.00 42.12 113 ASP A O 1
ATOM 811 N N . VAL A 1 114 ? -8.387 -2.905 -10.749 1.00 40.88 114 VAL A N 1
ATOM 812 C CA . VAL A 1 114 ? -8.848 -3.045 -12.127 1.00 40.88 114 VAL A CA 1
ATOM 813 C C . VAL A 1 114 ? -10.282 -2.528 -12.152 1.00 40.88 114 VAL A C 1
ATOM 815 O O . VAL A 1 114 ? -11.191 -3.181 -11.636 1.00 40.88 114 VAL A O 1
ATOM 818 N N . ARG A 1 115 ? -10.473 -1.348 -12.739 1.00 33.47 115 ARG A N 1
ATOM 819 C CA . ARG A 1 115 ? -11.758 -0.894 -13.274 1.00 33.47 115 ARG A CA 1
ATOM 820 C C . ARG A 1 115 ? -11.648 -0.748 -14.779 1.00 33.47 115 ARG A C 1
ATOM 822 O O . ARG A 1 115 ? -10.596 -0.246 -15.232 1.00 33.47 115 ARG A O 1
#

Radius of gyration: 23.43 Å; chains: 1; bounding box: 62×27×60 Å

InterPro domains:
  IPR012967 Caffeic acid 3-O-methyltransferase-like, dimerisation domain [PF08100] (52-103)
  IPR036388 Winged helix-like DNA-binding domain superfamily [G3DSA:1.10.10.10] (2-100)
  IPR036390 Winged helix DNA-binding domain superfamily [SSF46785] (50-106)

Sequence (115 aa):
MTSRQDAIASLAEDVGRALVAFAERLREEDTSPPPAAAAATLGRSLGRSQQKVLDAVAATSATGLTAAEVATKTGIASTNTPRILKALADRGLVTASSETPAVWRALPDGRSDVR

Organism: NCBI:txid52699